Protein AF-A0A399JA41-F1 (afdb_monomer)

Radius of gyration: 14.82 Å; Cα contacts (8 Å, |Δi|>4): 238; chains: 1; bounding box: 40×34×37 Å

Organism: NCBI:txid2676122

Solvent-accessible surface area (backbone atoms only — not comparable to full-atom values): 8555 Å² total; per-residue (Å²): 116,47,65,25,59,24,30,37,24,48,18,59,45,44,65,50,35,99,55,79,46,66,41,28,39,37,45,53,99,80,33,32,39,34,32,36,84,91,38,81,46,82,43,59,34,66,40,46,41,70,52,48,53,51,52,42,42,75,72,70,47,91,70,62,73,81,69,86,72,84,77,78,78,92,67,84,75,44,38,62,58,46,50,26,49,51,32,39,33,59,21,70,39,43,73,59,64,60,71,61,50,95,66,58,32,50,31,37,38,47,83,72,55,34,37,40,39,37,44,34,44,98,91,46,76,50,79,48,78,43,73,40,77,63,65,76,71,87,60,71,80,70,79,72,80,74,78,128

Foldseek 3Di:
DAQLQVLLQVLLQLLQFPDFQFFKWKDDPQWIWTQGPNDTFIDGSNDHNVNVVVRCVVVVRDGDPRDDDDRDDLDLDALSSLVSLLSNLVSVPVVVVVVLDPAWMWMKGHPRFKMWIWIQGPVGIDIDIGGTPSPRPPGDPPDPPPPD

Mean predicted aligned error: 6.85 Å

Nearest PDB structures (foldseek):
  8gl9-assembly1_C  TM=3.130E-01  e=1.028E-01  Homo sapiens
  6z2u-assembly1_A  TM=5.683E-01  e=2.798E+00  Homo sapiens
  6o09-assembly2_K-3  TM=2.814E-01  e=2.855E-01  Arabidopsis thaliana
  3f9d-assembly1_A  TM=5.750E-01  e=6.888E+00  Homo sapiens
  6m36-assembly2_M  TM=4.354E-01  e=4.012E+00  Bacillus subtilis subsp. subtilis str. 168

pLDDT: mean 80.77, std 15.51, range [30.38, 96.0]

Structure (mmCIF, N/CA/C/O backbone):
data_AF-A0A399JA41-F1
#
_entry.id   AF-A0A399JA41-F1
#
loop_
_atom_site.group_PDB
_atom_site.id
_atom_site.type_symbol
_atom_site.label_atom_id
_atom_site.label_alt_id
_atom_site.label_comp_id
_atom_site.label_asym_id
_atom_site.label_entity_id
_atom_site.label_seq_id
_atom_site.pdbx_PDB_ins_code
_atom_site.Cartn_x
_atom_site.Cartn_y
_atom_site.Cartn_z
_atom_site.occupancy
_atom_site.B_iso_or_equiv
_atom_site.auth_seq_id
_atom_site.auth_comp_id
_atom_site.auth_asym_id
_atom_site.auth_atom_id
_atom_site.pdbx_PDB_model_num
ATOM 1 N N . MET A 1 1 ? 8.826 6.312 14.007 1.00 59.66 1 MET A N 1
ATOM 2 C CA . MET A 1 1 ? 8.393 6.046 12.626 1.00 59.66 1 MET A CA 1
ATOM 3 C C . MET A 1 1 ? 6.942 5.650 12.671 1.00 59.66 1 MET A C 1
ATOM 5 O O . MET A 1 1 ? 6.566 4.864 13.537 1.00 59.66 1 MET A O 1
ATOM 9 N N . ASP A 1 2 ? 6.155 6.293 11.826 1.00 78.75 2 ASP A N 1
ATOM 10 C CA . ASP A 1 2 ? 4.709 6.158 11.726 1.00 78.75 2 ASP A CA 1
ATOM 11 C C . ASP A 1 2 ? 4.333 5.401 10.445 1.00 78.75 2 ASP A C 1
ATOM 13 O O . ASP A 1 2 ? 5.171 5.104 9.596 1.00 78.75 2 ASP A O 1
ATOM 17 N N . LEU A 1 3 ? 3.051 5.064 10.324 1.00 81.94 3 LEU A N 1
ATOM 18 C CA . LEU A 1 3 ? 2.496 4.373 9.164 1.00 81.94 3 LEU A CA 1
ATOM 19 C C . LEU A 1 3 ? 2.755 5.116 7.845 1.00 81.94 3 LEU A C 1
ATOM 21 O O . LEU A 1 3 ? 2.985 4.465 6.829 1.00 81.94 3 LEU A O 1
ATOM 25 N N . GLY A 1 4 ? 2.746 6.452 7.867 1.00 83.38 4 GLY A N 1
ATOM 26 C CA . GLY A 1 4 ? 3.017 7.266 6.684 1.00 83.38 4 GLY A CA 1
ATOM 27 C C . GLY A 1 4 ? 4.406 6.986 6.118 1.00 83.38 4 GLY A C 1
ATOM 28 O O . GLY A 1 4 ? 4.549 6.681 4.938 1.00 83.38 4 GLY A O 1
ATOM 29 N N . THR A 1 5 ? 5.416 6.955 6.991 1.00 86.12 5 THR A N 1
ATOM 30 C CA . THR A 1 5 ? 6.794 6.613 6.607 1.00 86.12 5 THR A CA 1
ATOM 31 C C . THR A 1 5 ? 6.868 5.243 5.922 1.00 86.12 5 THR A C 1
ATOM 33 O O . THR A 1 5 ? 7.449 5.127 4.847 1.00 86.12 5 THR A O 1
ATOM 36 N N . LEU A 1 6 ? 6.242 4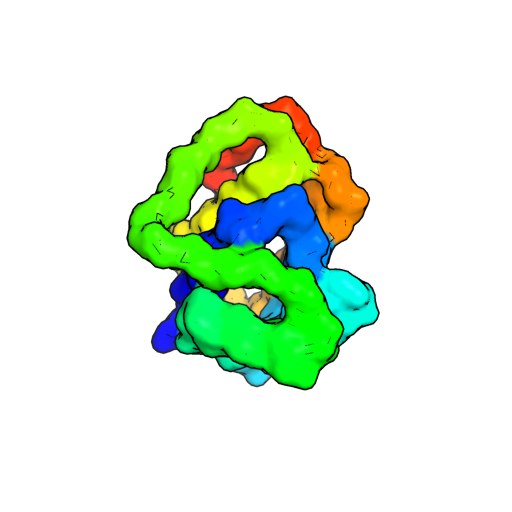.208 6.495 1.00 89.69 6 LEU A N 1
ATOM 37 C CA . LEU A 1 6 ? 6.238 2.871 5.889 1.00 89.69 6 LEU A CA 1
ATOM 38 C C . LEU A 1 6 ? 5.572 2.854 4.510 1.00 89.69 6 LEU A C 1
ATOM 40 O O . LEU A 1 6 ? 6.077 2.206 3.597 1.00 89.69 6 LEU A O 1
ATOM 44 N N . LEU A 1 7 ? 4.419 3.510 4.362 1.00 90.75 7 LEU A N 1
ATOM 45 C CA . LEU A 1 7 ? 3.686 3.522 3.095 1.00 90.75 7 LEU A CA 1
ATOM 46 C C . LEU A 1 7 ? 4.467 4.259 2.003 1.00 90.75 7 LEU A C 1
ATOM 48 O O . LEU A 1 7 ? 4.443 3.829 0.851 1.00 90.75 7 LEU A O 1
ATOM 52 N N . PHE A 1 8 ? 5.226 5.295 2.369 1.00 90.19 8 PHE A N 1
ATOM 53 C CA . PHE A 1 8 ? 6.154 5.956 1.456 1.00 90.19 8 PHE A CA 1
ATOM 54 C C . PHE A 1 8 ? 7.267 5.002 0.999 1.00 90.19 8 PHE A C 1
ATOM 56 O O . PHE A 1 8 ? 7.504 4.847 -0.197 1.00 90.19 8 PHE A O 1
ATOM 63 N N . GLU A 1 9 ? 7.911 4.304 1.936 1.00 92.94 9 GLU A N 1
ATOM 64 C CA . GLU A 1 9 ? 8.964 3.328 1.624 1.00 92.94 9 GLU A CA 1
ATOM 65 C C . GLU A 1 9 ? 8.436 2.153 0.781 1.00 92.94 9 GLU A C 1
ATOM 67 O O . GLU A 1 9 ? 9.129 1.666 -0.115 1.00 92.94 9 GLU A O 1
ATOM 72 N N . LEU A 1 10 ? 7.194 1.718 1.023 1.00 93.75 10 LEU A N 1
ATOM 73 C CA . LEU A 1 10 ? 6.517 0.694 0.229 1.00 93.75 10 LEU A CA 1
ATOM 74 C C . LEU A 1 10 ? 6.202 1.188 -1.188 1.00 93.75 10 LEU A C 1
ATOM 76 O O . LEU A 1 10 ? 6.454 0.456 -2.140 1.00 93.75 10 LEU A O 1
ATOM 80 N N . SER A 1 11 ? 5.710 2.422 -1.334 1.00 92.19 11 SER A N 1
ATOM 81 C CA . SER A 1 11 ? 5.520 3.076 -2.636 1.00 92.19 11 SER A CA 1
ATOM 82 C C . SER A 1 11 ? 6.827 3.093 -3.434 1.00 92.19 11 SER A C 1
ATOM 84 O O . SER A 1 11 ? 6.859 2.723 -4.604 1.00 92.19 11 SER A O 1
ATOM 86 N N . GLU A 1 12 ? 7.932 3.485 -2.801 1.00 91.81 12 GLU A N 1
ATOM 87 C CA . GLU A 1 12 ? 9.238 3.554 -3.459 1.00 91.81 12 GLU A CA 1
ATOM 88 C C . GLU A 1 12 ? 9.824 2.162 -3.764 1.00 91.81 12 GLU A C 1
ATOM 90 O O . GLU A 1 12 ? 10.566 2.016 -4.736 1.00 91.81 12 GLU A O 1
ATOM 95 N N . LEU A 1 13 ? 9.508 1.131 -2.969 1.00 93.25 13 LEU A N 1
ATOM 96 C CA . LEU A 1 13 ? 9.834 -0.256 -3.314 1.00 93.25 13 LEU A CA 1
ATOM 97 C C . LEU A 1 13 ? 9.081 -0.690 -4.570 1.00 93.25 13 LEU A C 1
ATOM 99 O O . LEU A 1 13 ? 9.711 -1.167 -5.512 1.00 93.25 13 LEU A O 1
ATOM 103 N N . GLU A 1 14 ? 7.759 -0.515 -4.559 1.00 92.62 14 GLU A N 1
ATOM 104 C CA . GLU A 1 14 ? 6.830 -0.952 -5.603 1.00 92.62 14 GLU A CA 1
ATOM 105 C C . GLU A 1 14 ? 7.143 -0.261 -6.935 1.00 92.62 14 GLU A C 1
ATOM 107 O O . GLU A 1 14 ? 7.278 -0.915 -7.959 1.00 92.62 14 GLU A O 1
ATOM 112 N N . ARG A 1 15 ? 7.426 1.045 -6.910 1.00 90.25 15 ARG A N 1
ATOM 113 C CA . ARG A 1 15 ? 7.857 1.822 -8.084 1.00 90.25 15 ARG A CA 1
ATOM 114 C C . ARG A 1 15 ? 9.135 1.302 -8.743 1.00 90.25 15 ARG A C 1
ATOM 116 O O . ARG A 1 15 ? 9.334 1.512 -9.934 1.00 90.25 15 ARG A O 1
ATOM 123 N N . GLY A 1 16 ? 10.013 0.661 -7.974 1.00 89.56 16 GLY A N 1
ATOM 124 C CA . GLY A 1 16 ? 11.219 0.021 -8.494 1.00 89.56 16 GLY A CA 1
ATOM 125 C C . GLY A 1 16 ? 10.974 -1.344 -9.144 1.00 89.56 16 GLY A C 1
ATOM 126 O O . GLY A 1 16 ? 11.933 -1.943 -9.618 1.00 89.56 16 GLY A O 1
ATOM 127 N N . GLN A 1 17 ? 9.738 -1.849 -9.126 1.00 89.50 17 GLN A N 1
ATOM 128 C CA . GLN A 1 17 ? 9.359 -3.143 -9.690 1.00 89.50 17 GLN A CA 1
ATOM 129 C C . GLN A 1 17 ? 8.677 -2.959 -11.049 1.00 89.50 17 GLN A C 1
ATOM 131 O O . GLN A 1 17 ? 7.957 -1.988 -11.278 1.00 89.50 17 GLN A O 1
ATOM 136 N N . GLU A 1 18 ? 8.829 -3.929 -11.947 1.00 84.31 18 GLU A N 1
ATOM 137 C CA . GLU A 1 18 ? 8.101 -3.932 -13.230 1.00 84.31 18 GLU A CA 1
ATOM 138 C C . GLU A 1 18 ? 6.653 -4.450 -13.108 1.00 84.31 18 GLU A C 1
ATOM 140 O O . GLU A 1 18 ? 5.896 -4.475 -14.082 1.00 84.31 18 GLU A O 1
ATOM 145 N N . ARG A 1 1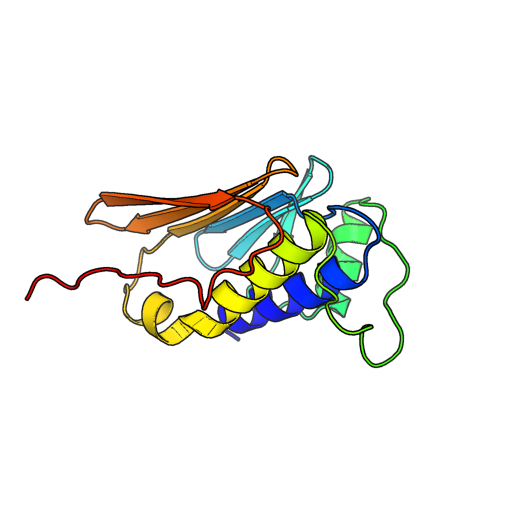9 ? 6.256 -4.911 -11.918 1.00 86.56 19 ARG A N 1
ATOM 146 C CA . ARG A 1 19 ? 4.981 -5.587 -11.656 1.00 86.56 19 ARG A CA 1
ATOM 147 C C . ARG A 1 19 ? 4.496 -5.325 -10.240 1.00 86.56 19 ARG A C 1
ATOM 149 O O . ARG A 1 19 ? 5.309 -5.083 -9.356 1.00 86.56 19 ARG A O 1
ATOM 156 N N . PHE A 1 20 ? 3.207 -5.588 -10.024 1.00 90.19 20 PHE A N 1
ATOM 157 C CA . PHE A 1 20 ? 2.624 -5.643 -8.689 1.00 90.19 20 PHE A CA 1
ATOM 158 C C . PHE A 1 20 ? 3.332 -6.687 -7.821 1.00 90.19 20 PHE A C 1
ATOM 160 O O . PHE A 1 20 ? 3.138 -7.896 -7.999 1.00 90.19 20 PHE A O 1
ATOM 167 N N . VAL A 1 21 ? 4.149 -6.229 -6.882 1.00 93.38 21 VAL A N 1
ATOM 168 C CA . VAL A 1 21 ? 4.735 -7.081 -5.852 1.00 93.38 21 VAL A CA 1
ATOM 169 C C . VAL A 1 21 ? 3.772 -7.137 -4.689 1.00 93.38 21 VAL A C 1
ATOM 171 O O . VAL A 1 21 ? 3.332 -8.229 -4.326 1.00 93.38 21 VAL A O 1
ATOM 174 N N . CYS A 1 22 ? 3.419 -5.978 -4.136 1.00 94.38 22 CYS A N 1
ATOM 175 C CA . CYS A 1 22 ? 2.456 -5.855 -3.059 1.00 94.38 22 CYS A CA 1
ATOM 176 C C . CYS A 1 22 ? 1.065 -5.582 -3.633 1.00 94.38 22 CYS A C 1
ATOM 178 O O . CYS A 1 22 ? 0.837 -4.584 -4.302 1.00 94.38 22 CYS A O 1
ATOM 180 N N . THR A 1 23 ? 0.112 -6.459 -3.335 1.00 94.69 23 THR A N 1
ATOM 181 C CA . THR A 1 23 ? -1.281 -6.337 -3.800 1.00 94.69 23 THR A CA 1
ATOM 182 C C . THR A 1 23 ? -2.239 -5.949 -2.686 1.00 94.69 23 THR A C 1
ATOM 184 O O . THR A 1 23 ? -3.378 -5.589 -2.962 1.00 94.69 23 THR A O 1
ATOM 187 N N . ALA A 1 24 ? -1.810 -6.010 -1.425 1.00 95.31 24 ALA A N 1
ATOM 188 C CA . ALA A 1 24 ? -2.593 -5.503 -0.312 1.00 95.31 24 ALA A CA 1
ATOM 189 C C . ALA A 1 24 ? -1.722 -5.199 0.904 1.00 95.31 24 ALA A C 1
ATOM 191 O O . ALA A 1 24 ? -0.657 -5.784 1.080 1.00 95.31 24 ALA A O 1
ATOM 192 N N . PHE A 1 25 ? -2.225 -4.363 1.805 1.00 93.69 25 PHE A N 1
ATOM 193 C CA . PHE A 1 25 ? -1.701 -4.262 3.159 1.00 93.69 25 PHE A CA 1
ATOM 194 C C . PHE A 1 25 ? -2.832 -4.130 4.178 1.00 93.69 25 PHE A C 1
ATOM 196 O O . PHE A 1 25 ? -3.926 -3.657 3.864 1.00 93.69 25 PHE A O 1
ATOM 203 N N . SER A 1 26 ? -2.568 -4.519 5.424 1.00 90.81 26 SER A N 1
ATOM 204 C CA . SER A 1 26 ? -3.432 -4.196 6.559 1.00 90.81 26 SER A CA 1
ATOM 205 C C . SER A 1 26 ? -2.615 -3.853 7.795 1.00 90.81 26 SER A C 1
ATOM 207 O O . SER A 1 26 ? -1.621 -4.513 8.092 1.00 90.81 26 SER A O 1
ATOM 209 N N . VAL A 1 27 ? -3.046 -2.831 8.525 1.00 85.88 27 VAL A N 1
ATOM 210 C CA . VAL A 1 27 ? -2.416 -2.398 9.774 1.00 85.88 27 VAL A CA 1
ATOM 211 C C . VAL A 1 27 ? -3.146 -3.051 10.943 1.00 85.88 27 VAL A C 1
ATOM 213 O O . VAL A 1 27 ? -4.342 -2.830 11.125 1.00 85.88 27 VAL A O 1
ATOM 216 N N . ARG A 1 28 ? -2.454 -3.874 11.734 1.00 74.94 28 ARG A N 1
ATOM 217 C CA . ARG A 1 28 ? -3.024 -4.586 12.890 1.00 74.94 28 ARG A CA 1
ATOM 218 C C . ARG A 1 28 ? -2.055 -4.516 14.064 1.00 74.94 28 ARG A C 1
ATOM 220 O O . ARG A 1 28 ? -0.898 -4.883 13.915 1.00 74.94 28 ARG A O 1
ATOM 227 N N . GLU A 1 29 ? -2.528 -4.058 15.222 1.00 68.50 29 GLU A N 1
ATOM 228 C CA . GLU A 1 29 ? -1.800 -4.146 16.504 1.00 68.50 29 GLU A CA 1
ATOM 229 C C . GLU A 1 29 ? -0.336 -3.641 16.458 1.00 68.50 29 GLU A C 1
ATOM 231 O O . GLU A 1 29 ? 0.557 -4.215 17.071 1.00 68.50 29 GLU A O 1
ATOM 236 N N . GLY A 1 30 ? -0.073 -2.553 15.723 1.00 70.00 30 GLY A N 1
ATOM 237 C CA . GLY A 1 30 ? 1.268 -1.954 15.617 1.00 70.00 30 GLY A CA 1
ATOM 238 C C . GLY A 1 30 ? 2.198 -2.609 14.588 1.00 70.00 30 GLY A C 1
ATOM 239 O O . GLY A 1 30 ? 3.355 -2.207 14.474 1.00 70.00 30 GLY A O 1
ATOM 240 N N . ALA A 1 31 ? 1.698 -3.572 13.816 1.00 77.56 31 ALA A N 1
ATOM 241 C CA . ALA A 1 31 ? 2.385 -4.166 12.679 1.00 77.56 31 ALA A CA 1
ATOM 242 C C . ALA A 1 31 ? 1.602 -3.937 11.381 1.00 77.56 31 ALA A C 1
ATOM 244 O O . ALA A 1 31 ? 0.393 -3.682 11.391 1.00 77.56 31 ALA A O 1
ATOM 245 N N . VAL A 1 32 ? 2.297 -4.057 10.253 1.00 88.94 32 VAL A N 1
ATOM 246 C CA . VAL A 1 32 ? 1.672 -4.051 8.931 1.00 88.94 32 VAL A CA 1
ATOM 247 C C . VAL A 1 32 ? 1.882 -5.407 8.292 1.00 88.94 32 VAL A C 1
ATOM 249 O O . VAL A 1 32 ? 2.994 -5.921 8.253 1.00 88.94 32 VAL A O 1
ATOM 252 N N . VAL A 1 33 ? 0.799 -6.006 7.818 1.00 92.94 33 VAL A N 1
ATOM 253 C CA . VAL A 1 33 ? 0.834 -7.253 7.058 1.00 92.94 33 VAL A CA 1
ATOM 254 C C . VAL A 1 33 ? 0.668 -6.894 5.595 1.00 92.94 33 VAL A C 1
ATOM 256 O O . VAL A 1 33 ? -0.375 -6.363 5.217 1.00 92.94 33 VAL A O 1
ATOM 259 N N . LEU A 1 34 ? 1.692 -7.167 4.794 1.00 95.31 34 LEU A N 1
ATOM 260 C CA . LEU A 1 34 ? 1.674 -7.027 3.343 1.00 95.31 34 LEU A CA 1
ATOM 261 C C . LEU A 1 34 ? 1.208 -8.341 2.719 1.00 95.31 34 LEU A C 1
ATOM 263 O O . LEU A 1 34 ? 1.644 -9.405 3.148 1.00 95.31 34 LEU A O 1
ATOM 267 N N . SER A 1 35 ? 0.368 -8.277 1.691 1.00 95.94 35 SER A N 1
ATOM 268 C CA . SER A 1 35 ? 0.107 -9.394 0.789 1.00 95.94 35 SER A CA 1
ATOM 269 C C . SER A 1 35 ? 0.912 -9.181 -0.480 1.00 95.94 35 SER A C 1
ATOM 271 O O . SER A 1 35 ? 0.602 -8.294 -1.278 1.00 95.94 35 SER A O 1
ATOM 273 N N . ALA A 1 36 ? 1.956 -9.978 -0.664 1.00 93.38 36 ALA A N 1
ATOM 274 C CA . ALA A 1 36 ? 2.874 -9.845 -1.779 1.00 93.38 36 ALA A CA 1
ATOM 275 C C . ALA A 1 36 ? 3.082 -11.184 -2.487 1.00 93.38 36 ALA A C 1
ATOM 277 O O . ALA A 1 36 ? 3.391 -12.194 -1.853 1.00 93.38 36 ALA A O 1
ATOM 278 N N . ALA A 1 37 ? 2.855 -11.204 -3.803 1.00 87.50 37 ALA A N 1
ATOM 279 C CA . ALA A 1 37 ? 2.888 -12.416 -4.630 1.00 87.50 37 ALA A CA 1
ATOM 280 C C . ALA A 1 37 ? 2.129 -13.622 -4.013 1.00 87.50 37 ALA A C 1
ATOM 282 O O . ALA A 1 37 ? 2.594 -14.763 -4.059 1.00 87.50 37 ALA A O 1
ATOM 283 N N . GLY A 1 38 ? 0.969 -13.367 -3.393 1.00 85.12 38 GLY A N 1
ATOM 284 C CA . GLY A 1 38 ? 0.140 -14.392 -2.744 1.00 85.12 38 GLY A CA 1
ATOM 285 C C . GLY A 1 38 ? 0.639 -14.878 -1.376 1.00 85.12 38 GLY A C 1
ATOM 286 O O . GLY A 1 38 ? 0.127 -15.874 -0.867 1.00 85.12 38 GLY A O 1
ATOM 287 N N . ARG A 1 39 ? 1.626 -14.206 -0.770 1.00 92.56 39 ARG A N 1
ATOM 288 C CA . ARG A 1 39 ? 2.132 -14.486 0.583 1.00 92.56 39 ARG A CA 1
ATOM 289 C C . ARG A 1 39 ? 1.865 -13.317 1.515 1.00 92.56 39 ARG A C 1
ATOM 291 O O . ARG A 1 39 ? 1.943 -12.168 1.099 1.00 92.56 39 ARG A O 1
ATOM 298 N N . GLU A 1 40 ? 1.599 -13.614 2.782 1.00 94.94 40 GLU A N 1
ATOM 299 C CA . GLU A 1 40 ? 1.539 -12.593 3.827 1.00 94.94 40 GLU A CA 1
ATOM 300 C C . GLU A 1 40 ? 2.917 -12.403 4.468 1.00 94.94 40 GLU A C 1
ATOM 302 O O . GLU A 1 40 ? 3.565 -13.375 4.862 1.00 94.94 40 GLU A O 1
ATOM 307 N N . VAL A 1 41 ? 3.363 -11.151 4.577 1.00 95.56 41 VAL A N 1
ATOM 308 C CA . VAL A 1 41 ? 4.637 -10.773 5.197 1.00 95.56 41 VAL A CA 1
ATOM 309 C C . VAL A 1 41 ? 4.387 -9.665 6.208 1.00 95.56 41 VAL A C 1
ATOM 311 O O . VAL A 1 41 ? 3.926 -8.579 5.860 1.00 95.56 41 VAL A O 1
ATOM 314 N N . THR A 1 42 ? 4.696 -9.935 7.474 1.00 94.31 42 THR A N 1
ATOM 315 C CA . THR A 1 42 ? 4.608 -8.935 8.541 1.00 94.31 42 THR A CA 1
ATOM 316 C C . THR A 1 42 ? 5.855 -8.062 8.537 1.00 94.31 42 THR A C 1
ATOM 318 O O . THR A 1 42 ? 6.972 -8.568 8.642 1.00 94.31 42 THR A O 1
ATOM 321 N N . VAL A 1 43 ? 5.660 -6.749 8.466 1.00 92.56 43 VAL A N 1
ATOM 322 C CA . VAL A 1 43 ? 6.724 -5.745 8.464 1.00 92.56 43 VAL A CA 1
ATOM 323 C C . VAL A 1 43 ? 6.511 -4.736 9.600 1.00 92.56 43 VAL A C 1
ATOM 325 O O . VAL A 1 43 ? 5.366 -4.430 9.962 1.00 92.56 43 VAL A O 1
ATOM 328 N N . PRO A 1 44 ? 7.592 -4.223 10.213 1.00 89.00 44 PRO A N 1
ATOM 329 C CA . PRO A 1 44 ? 7.480 -3.183 11.226 1.00 89.00 44 PRO A CA 1
ATOM 330 C C . PRO A 1 44 ? 7.082 -1.842 10.590 1.00 89.00 44 PRO A C 1
ATOM 332 O O . PRO A 1 44 ? 7.486 -1.540 9.472 1.00 89.00 44 PRO A O 1
ATOM 335 N N . LEU A 1 45 ? 6.368 -0.991 11.338 1.00 82.94 45 LEU A N 1
ATOM 336 C CA . LEU A 1 45 ? 5.959 0.361 10.905 1.00 82.94 45 LEU A CA 1
ATOM 337 C C . LEU A 1 45 ? 7.117 1.295 10.512 1.00 82.94 45 LEU A C 1
ATOM 339 O O . LEU A 1 45 ? 6.882 2.353 9.950 1.00 82.94 45 LEU A O 1
ATOM 343 N N . GLY A 1 46 ? 8.356 0.946 10.852 1.00 82.88 46 GL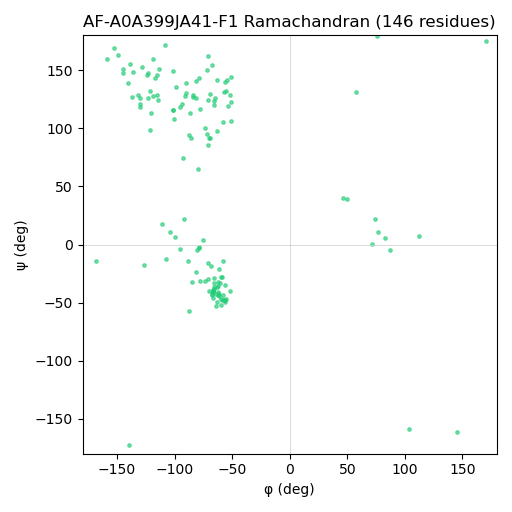Y A N 1
ATOM 344 C CA . GLY A 1 46 ? 9.544 1.720 10.498 1.00 82.88 46 GLY A CA 1
ATOM 345 C C . GLY A 1 46 ? 10.452 1.044 9.482 1.00 82.88 46 GLY A C 1
ATOM 346 O O . GLY A 1 46 ? 11.625 1.392 9.438 1.00 82.88 46 GLY A O 1
ATOM 347 N N . ALA A 1 47 ? 9.964 0.045 8.741 1.00 90.19 47 ALA A N 1
ATOM 348 C CA . ALA A 1 47 ? 10.780 -0.601 7.724 1.00 90.19 47 ALA A CA 1
ATOM 349 C C . ALA A 1 47 ? 11.117 0.386 6.598 1.00 90.19 47 ALA A C 1
ATOM 351 O O . ALA A 1 47 ? 10.229 0.940 5.954 1.00 90.19 47 ALA A O 1
ATOM 352 N N . THR A 1 48 ? 12.409 0.555 6.346 1.00 92.44 48 THR A N 1
ATOM 353 C CA . THR A 1 48 ? 12.943 1.235 5.161 1.00 92.44 48 THR A CA 1
ATOM 354 C C . THR A 1 48 ? 12.740 0.384 3.906 1.00 92.44 48 THR A C 1
ATOM 356 O O . THR A 1 48 ? 12.601 -0.838 3.992 1.00 92.44 48 THR A O 1
ATOM 359 N N . ARG A 1 49 ? 12.828 0.978 2.711 1.00 91.56 49 ARG A N 1
ATOM 360 C CA . ARG A 1 49 ? 12.781 0.260 1.426 1.00 91.56 49 ARG A CA 1
ATOM 361 C C . ARG A 1 49 ? 13.775 -0.900 1.361 1.00 91.56 49 ARG A C 1
ATOM 363 O O . ARG A 1 49 ? 13.442 -1.971 0.861 1.00 91.56 49 ARG A O 1
ATOM 370 N N . GLY A 1 50 ? 14.985 -0.714 1.895 1.00 91.62 50 GLY A N 1
ATOM 371 C CA . GLY A 1 50 ? 16.002 -1.769 1.956 1.00 91.62 50 GLY A CA 1
ATOM 372 C C . GLY A 1 50 ? 15.608 -2.922 2.883 1.00 91.62 50 GLY A C 1
ATOM 373 O O . GLY A 1 50 ? 15.811 -4.090 2.551 1.00 91.62 50 GLY A O 1
ATOM 374 N N . GLU A 1 51 ? 14.996 -2.617 4.028 1.00 93.88 51 GLU A N 1
ATOM 375 C CA . GLU A 1 51 ? 14.484 -3.640 4.944 1.00 93.88 51 GLU A CA 1
ATOM 376 C C . GLU A 1 51 ? 13.270 -4.367 4.373 1.00 93.88 51 GLU A C 1
ATOM 378 O O . GLU A 1 51 ? 13.197 -5.586 4.507 1.00 93.88 51 GLU A O 1
ATOM 383 N N . LEU A 1 52 ? 12.356 -3.660 3.704 1.00 94.69 52 LEU A N 1
ATOM 384 C CA . LEU A 1 52 ? 11.237 -4.268 2.987 1.00 94.69 52 LEU A CA 1
ATOM 385 C C . LEU A 1 52 ? 11.741 -5.229 1.908 1.00 94.69 52 LEU A C 1
ATOM 387 O O . LEU A 1 52 ? 11.308 -6.379 1.871 1.00 94.69 52 LEU A O 1
ATOM 391 N N . HIS A 1 53 ? 12.707 -4.799 1.090 1.00 95.00 53 HIS A N 1
ATOM 392 C CA . HIS A 1 53 ? 13.319 -5.643 0.060 1.00 95.00 53 HIS A CA 1
ATOM 393 C C . HIS A 1 53 ? 13.921 -6.918 0.664 1.00 95.00 53 HIS A C 1
ATOM 395 O O . HIS A 1 53 ? 13.613 -8.026 0.217 1.00 95.00 53 HIS A O 1
ATOM 401 N N . ARG A 1 54 ? 14.689 -6.779 1.755 1.00 95.44 54 ARG A N 1
ATOM 402 C CA . ARG A 1 54 ? 15.256 -7.913 2.498 1.00 95.44 54 ARG A CA 1
ATOM 403 C C . ARG A 1 54 ? 14.170 -8.850 3.036 1.00 95.44 54 ARG A C 1
ATOM 405 O O . ARG A 1 54 ? 14.248 -10.050 2.796 1.00 95.44 54 ARG A O 1
ATOM 412 N N . LEU A 1 55 ? 13.168 -8.326 3.745 1.00 96.00 55 LEU A N 1
ATOM 413 C CA . LEU A 1 55 ? 12.104 -9.119 4.377 1.00 96.00 55 LEU A CA 1
ATOM 414 C C . LEU A 1 55 ? 11.263 -9.884 3.347 1.00 96.00 55 LEU A C 1
ATOM 416 O O . LEU A 1 55 ? 10.975 -11.065 3.534 1.00 96.00 55 LEU A O 1
ATOM 420 N N . LEU A 1 56 ? 10.896 -9.235 2.242 1.00 95.88 56 LEU A N 1
ATOM 421 C CA . LEU A 1 56 ? 10.149 -9.866 1.154 1.00 95.88 56 LEU A CA 1
ATOM 422 C C . LEU A 1 56 ? 10.996 -10.944 0.452 1.00 95.88 56 LEU A C 1
ATOM 424 O O . LEU A 1 56 ? 10.500 -12.038 0.175 1.00 95.88 56 LEU A O 1
ATOM 428 N N . THR A 1 57 ? 12.289 -10.684 0.237 1.00 95.50 57 THR A N 1
ATOM 429 C CA . THR A 1 57 ? 13.225 -11.669 -0.331 1.00 95.50 57 THR A CA 1
ATOM 430 C C . THR A 1 57 ? 13.407 -12.880 0.590 1.00 95.50 57 THR A C 1
ATOM 432 O O . THR A 1 57 ? 13.372 -14.017 0.124 1.00 95.50 57 THR A O 1
ATOM 435 N N . GLU A 1 58 ? 13.540 -12.671 1.904 1.00 95.75 58 GLU A N 1
ATOM 436 C CA . GLU A 1 58 ? 13.600 -13.745 2.911 1.00 95.75 58 GLU A CA 1
ATOM 437 C C . GLU A 1 58 ? 12.307 -14.572 2.948 1.00 95.75 58 GLU A C 1
ATOM 439 O O . GLU A 1 58 ? 12.350 -15.788 3.138 1.00 95.75 58 GLU A O 1
ATOM 444 N N . ALA A 1 59 ? 11.162 -13.941 2.673 1.00 95.56 59 ALA A N 1
ATOM 445 C CA . ALA A 1 59 ? 9.882 -14.615 2.462 1.00 95.56 59 ALA A CA 1
ATOM 446 C C . ALA A 1 59 ? 9.773 -15.312 1.087 1.00 95.56 59 ALA A C 1
ATOM 448 O O . ALA A 1 59 ? 8.718 -15.857 0.745 1.00 95.56 59 ALA A O 1
ATOM 449 N N . GLY A 1 60 ? 10.845 -15.312 0.286 1.00 95.25 60 GLY A N 1
ATOM 450 C CA . GLY A 1 60 ? 10.962 -15.974 -1.012 1.00 95.25 60 GLY A CA 1
ATOM 451 C C . GLY A 1 60 ? 10.202 -15.282 -2.144 1.00 95.25 60 GLY A C 1
ATOM 452 O O . GLY A 1 60 ? 9.809 -15.958 -3.099 1.00 95.25 60 GLY A O 1
ATOM 453 N N . ILE A 1 61 ? 9.908 -13.990 -2.005 1.00 95.19 61 ILE A N 1
ATOM 454 C CA . ILE A 1 61 ? 9.252 -13.183 -3.036 1.00 95.19 61 ILE A CA 1
ATOM 455 C C . ILE A 1 61 ? 10.328 -12.692 -4.001 1.00 95.19 61 ILE A C 1
ATOM 457 O O . ILE A 1 61 ? 11.352 -12.155 -3.586 1.00 95.19 61 ILE A O 1
ATOM 461 N N . ALA A 1 62 ? 10.108 -12.906 -5.296 1.00 93.44 62 ALA A N 1
ATOM 462 C CA . ALA A 1 62 ? 11.031 -12.450 -6.325 1.00 93.44 62 ALA A CA 1
ATOM 463 C C . ALA A 1 62 ? 10.839 -10.948 -6.566 1.00 93.44 62 ALA A C 1
ATOM 465 O O . ALA A 1 62 ? 9.774 -10.532 -7.031 1.00 93.44 62 ALA A O 1
ATOM 466 N N . LEU A 1 63 ? 11.879 -10.174 -6.272 1.00 93.12 63 LEU A N 1
ATOM 467 C CA . LEU A 1 63 ? 11.940 -8.733 -6.477 1.00 93.12 63 LEU A CA 1
ATOM 468 C C . LEU A 1 63 ? 12.970 -8.394 -7.543 1.00 93.12 63 LEU A C 1
ATOM 470 O O . LEU A 1 63 ? 13.987 -9.084 -7.672 1.00 93.12 63 LEU A O 1
ATOM 474 N N . ASP A 1 64 ? 12.729 -7.294 -8.237 1.00 90.69 64 ASP A N 1
ATOM 475 C CA . ASP A 1 64 ? 13.751 -6.670 -9.055 1.00 90.69 64 ASP A CA 1
ATOM 476 C C . ASP A 1 64 ? 14.862 -6.102 -8.150 1.00 90.69 64 ASP A C 1
ATOM 478 O O . ASP A 1 64 ? 14.639 -5.829 -6.954 1.00 90.69 64 ASP A O 1
ATOM 482 N N . PRO A 1 65 ? 16.096 -5.961 -8.666 1.00 85.25 65 PRO A N 1
ATOM 483 C CA . PRO A 1 65 ? 17.169 -5.320 -7.923 1.00 85.25 65 PRO A CA 1
ATOM 484 C C . PRO A 1 65 ? 16.742 -3.924 -7.447 1.00 85.25 65 PRO A C 1
ATOM 486 O O . PRO A 1 65 ? 16.081 -3.204 -8.198 1.00 85.25 65 PRO A O 1
ATOM 489 N N . PRO A 1 66 ? 17.123 -3.508 -6.226 1.00 80.94 66 PRO A N 1
ATOM 490 C CA . PRO A 1 66 ? 16.842 -2.158 -5.762 1.00 80.94 66 PRO A CA 1
ATOM 491 C C . PRO A 1 66 ? 17.394 -1.138 -6.755 1.00 80.94 66 PRO A C 1
ATOM 493 O O . PRO A 1 66 ? 18.552 -1.234 -7.164 1.00 80.94 66 PRO A O 1
ATOM 496 N N . HIS A 1 67 ? 16.584 -0.149 -7.123 1.00 76.31 67 HIS A N 1
ATOM 497 C CA . HIS A 1 67 ? 17.063 0.929 -7.974 1.00 76.31 67 HIS A CA 1
ATOM 498 C C . HIS A 1 67 ? 18.143 1.737 -7.241 1.00 76.31 67 HIS A C 1
ATOM 500 O O . HIS A 1 67 ? 17.926 2.216 -6.121 1.00 76.31 67 HIS A O 1
ATOM 506 N N . GLU A 1 68 ? 19.306 1.890 -7.872 1.00 71.94 68 GLU A N 1
ATOM 507 C CA . GLU A 1 68 ? 20.395 2.721 -7.363 1.00 71.94 68 GLU A CA 1
ATOM 508 C C . GLU A 1 68 ? 20.188 4.172 -7.821 1.00 71.94 68 GLU A C 1
ATOM 510 O O . GLU A 1 68 ? 20.285 4.474 -9.007 1.00 71.94 68 GLU A O 1
ATOM 515 N N . GLY A 1 69 ? 19.914 5.081 -6.879 1.00 71.50 69 GLY A N 1
ATOM 516 C CA . GLY A 1 69 ? 19.698 6.506 -7.162 1.00 71.50 69 GLY A CA 1
ATOM 517 C C . GLY A 1 69 ? 18.229 6.937 -7.116 1.00 71.50 69 GLY A C 1
ATOM 518 O O . GLY A 1 69 ? 17.405 6.305 -6.450 1.00 71.50 69 GLY A O 1
ATOM 519 N N . GLU A 1 70 ? 17.919 8.060 -7.769 1.00 73.50 70 GLU A N 1
ATOM 520 C CA . GLU A 1 70 ? 16.549 8.576 -7.870 1.00 73.50 70 GLU A CA 1
ATOM 521 C C . GLU A 1 70 ? 15.703 7.666 -8.762 1.00 73.50 70 GLU A C 1
ATOM 523 O O . GLU A 1 70 ? 16.094 7.357 -9.884 1.00 73.50 70 GLU A O 1
ATOM 528 N N . LEU A 1 71 ? 14.530 7.253 -8.273 1.00 75.31 71 LEU A N 1
ATOM 529 C CA . LEU A 1 71 ? 13.595 6.476 -9.083 1.00 75.31 71 LEU A CA 1
ATOM 530 C C . LEU A 1 71 ? 13.113 7.299 -10.289 1.00 75.31 71 LEU A C 1
ATOM 532 O O . LEU A 1 71 ? 12.828 8.493 -10.132 1.00 75.31 71 LEU A O 1
ATOM 536 N N . PRO A 1 72 ? 12.950 6.670 -11.469 1.00 68.06 72 PRO A N 1
ATOM 537 C CA . PRO A 1 72 ? 12.463 7.347 -12.668 1.00 68.06 72 PRO A CA 1
ATOM 538 C C . PRO A 1 72 ? 11.110 8.006 -12.389 1.00 68.06 72 PRO A C 1
ATOM 540 O O . PRO A 1 72 ? 10.308 7.402 -11.668 1.00 68.06 72 PRO A O 1
ATOM 543 N N . PRO A 1 73 ? 10.845 9.227 -12.897 1.00 67.81 73 PRO A N 1
ATOM 544 C CA . PRO A 1 73 ? 9.615 9.969 -12.613 1.00 67.81 73 PRO A CA 1
ATOM 545 C C . PRO A 1 73 ? 8.379 9.104 -12.872 1.00 67.81 73 PRO A C 1
ATOM 547 O O . PRO A 1 73 ? 8.377 8.277 -13.781 1.00 67.81 73 PRO A O 1
ATOM 550 N N . ILE A 1 74 ? 7.341 9.272 -12.050 1.00 66.94 74 ILE A N 1
ATOM 551 C CA . ILE A 1 74 ? 6.075 8.566 -12.253 1.00 66.94 74 ILE A CA 1
ATOM 552 C C . ILE A 1 74 ? 5.401 9.207 -13.472 1.00 66.94 74 ILE A C 1
ATOM 554 O O . ILE A 1 74 ? 4.776 10.263 -13.388 1.00 66.94 74 ILE A O 1
ATOM 558 N N . GLU A 1 75 ? 5.606 8.609 -14.640 1.00 66.06 75 GLU A N 1
ATOM 559 C CA . GLU A 1 75 ? 4.910 8.989 -15.865 1.00 66.06 75 GLU A CA 1
ATOM 560 C C . GLU A 1 75 ? 3.554 8.278 -15.895 1.00 66.06 75 GLU A C 1
ATOM 562 O O . GLU A 1 75 ? 3.491 7.061 -15.741 1.00 66.06 75 GLU A O 1
ATOM 567 N N . ALA A 1 76 ? 2.462 9.027 -16.083 1.00 61.28 76 ALA A N 1
ATOM 568 C CA . ALA A 1 76 ? 1.123 8.443 -16.212 1.00 61.28 76 ALA A CA 1
ATOM 569 C C . ALA A 1 76 ? 1.130 7.378 -17.305 1.00 61.28 76 ALA A C 1
ATOM 571 O O . ALA A 1 76 ? 1.453 7.676 -18.456 1.00 61.28 76 ALA A O 1
ATOM 572 N N . GLY A 1 77 ? 0.815 6.132 -16.953 1.00 63.03 77 GLY A N 1
ATOM 573 C CA . GLY A 1 77 ? 1.060 5.055 -17.908 1.00 63.03 77 GLY A CA 1
ATOM 574 C C . GLY A 1 77 ? 0.457 3.696 -17.607 1.00 63.03 77 GLY A C 1
ATOM 575 O O . GLY A 1 77 ? 0.387 2.880 -18.526 1.00 63.03 77 GLY A O 1
ATOM 576 N N . GLY A 1 78 ? -0.022 3.425 -16.389 1.00 80.56 78 GLY A N 1
ATOM 577 C CA . GLY A 1 78 ? -0.754 2.186 -16.162 1.00 80.56 78 GLY A CA 1
ATOM 578 C C . GLY A 1 78 ? -1.064 1.836 -14.710 1.00 80.56 78 GLY A C 1
ATOM 579 O O . GLY A 1 78 ? -0.576 2.489 -13.788 1.00 80.56 78 GLY A O 1
ATOM 580 N N . PRO A 1 79 ? -1.819 0.741 -14.512 1.00 88.44 79 PRO A N 1
ATOM 581 C CA . PRO A 1 79 ? -2.428 0.418 -13.225 1.00 88.44 79 PRO A CA 1
ATOM 582 C C . PRO A 1 79 ? -1.449 0.222 -12.064 1.00 88.44 79 PRO A C 1
ATOM 584 O O . PRO A 1 79 ? -1.783 0.455 -10.907 1.00 88.44 79 PRO A O 1
ATOM 587 N N . HIS A 1 80 ? -0.224 -0.208 -12.366 1.00 89.25 80 HIS A N 1
ATOM 588 C CA . HIS A 1 80 ? 0.829 -0.364 -11.367 1.00 89.25 80 HIS A CA 1
ATOM 589 C C . HIS A 1 80 ? 1.281 0.981 -10.784 1.00 89.25 80 HIS A C 1
ATOM 591 O O . HIS A 1 80 ? 1.473 1.098 -9.578 1.00 89.25 80 HIS A O 1
ATOM 597 N N . LEU A 1 81 ? 1.406 2.013 -11.621 1.00 87.56 81 LEU A N 1
ATOM 598 C CA . LEU A 1 81 ? 1.803 3.343 -11.162 1.00 87.56 81 LEU A CA 1
ATOM 599 C C . LEU A 1 81 ? 0.670 4.038 -10.402 1.00 87.56 81 LEU A C 1
ATOM 601 O O . LEU A 1 81 ? 0.943 4.737 -9.432 1.00 87.56 81 LEU A O 1
ATOM 605 N N . ASP A 1 82 ? -0.587 3.766 -10.758 1.00 88.38 82 ASP A N 1
ATOM 606 C CA . ASP A 1 82 ? -1.742 4.240 -9.985 1.00 88.38 82 ASP A CA 1
ATOM 607 C C . ASP A 1 82 ? -1.747 3.646 -8.563 1.00 88.38 82 ASP A C 1
ATOM 609 O O . ASP A 1 82 ? -2.077 4.328 -7.593 1.00 88.38 82 ASP A O 1
ATOM 613 N N . TRP A 1 83 ? -1.321 2.388 -8.408 1.00 90.31 83 TRP A N 1
ATOM 614 C CA . TRP A 1 83 ? -1.136 1.771 -7.093 1.00 90.31 83 TRP A CA 1
ATOM 615 C C . TRP A 1 83 ? 0.018 2.389 -6.296 1.00 90.31 83 TRP A C 1
ATOM 617 O O . TRP A 1 83 ? -0.141 2.659 -5.105 1.00 90.31 83 TRP A O 1
ATOM 627 N N . VAL A 1 84 ? 1.155 2.654 -6.945 1.00 90.75 84 VAL A N 1
ATOM 628 C CA . VAL A 1 84 ? 2.294 3.363 -6.336 1.00 90.75 84 VAL A CA 1
ATOM 629 C C . VAL A 1 84 ? 1.857 4.729 -5.804 1.00 90.75 84 VAL A C 1
ATOM 631 O O . VAL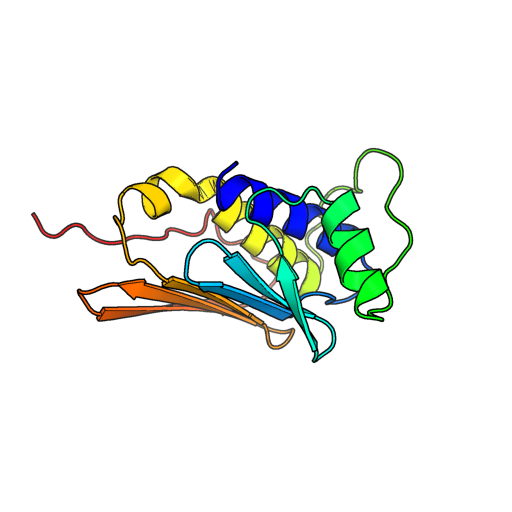 A 1 84 ? 2.114 5.048 -4.643 1.00 90.75 84 VAL A O 1
ATOM 634 N N . GLU A 1 85 ? 1.158 5.518 -6.620 1.00 87.94 85 GLU A N 1
ATOM 635 C CA . GLU A 1 85 ? 0.677 6.840 -6.211 1.00 87.94 85 GLU A CA 1
ATOM 636 C C . GLU A 1 85 ? -0.368 6.748 -5.100 1.00 87.94 85 GLU A C 1
ATOM 638 O O . GLU A 1 85 ? -0.305 7.510 -4.139 1.00 87.94 85 GLU A O 1
ATOM 643 N N . LEU A 1 86 ? -1.264 5.755 -5.136 1.00 88.25 86 LEU A N 1
ATOM 644 C CA . LEU A 1 86 ? -2.203 5.530 -4.038 1.00 88.25 86 LEU A CA 1
ATOM 645 C C . LEU A 1 86 ? -1.477 5.281 -2.706 1.00 88.25 86 LEU A C 1
ATOM 647 O O . LEU A 1 86 ? -1.861 5.836 -1.676 1.00 88.25 86 LEU A O 1
ATOM 651 N N . LEU A 1 87 ? -0.419 4.464 -2.701 1.00 90.31 87 LEU A N 1
ATOM 652 C CA . LEU A 1 87 ? 0.396 4.232 -1.505 1.00 90.31 87 LEU A CA 1
ATOM 653 C C . LEU A 1 87 ? 1.077 5.521 -1.023 1.00 90.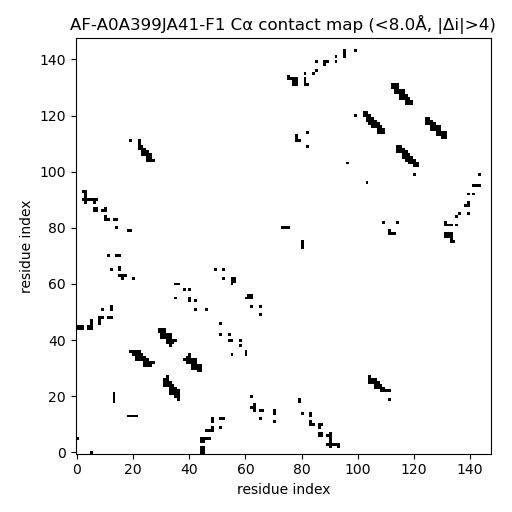31 87 LEU A C 1
ATOM 655 O O . LEU A 1 87 ? 1.107 5.783 0.182 1.00 90.31 87 LEU A O 1
ATOM 659 N N . ARG A 1 88 ? 1.581 6.339 -1.952 1.00 88.31 88 ARG A N 1
ATOM 660 C CA . ARG A 1 88 ? 2.220 7.633 -1.673 1.00 88.31 88 ARG A CA 1
ATOM 661 C C . ARG A 1 88 ? 1.246 8.671 -1.108 1.00 88.31 88 ARG A C 1
ATOM 663 O O . ARG A 1 88 ? 1.593 9.407 -0.180 1.00 88.31 88 ARG A O 1
ATOM 670 N N . ASP A 1 89 ? 0.023 8.705 -1.614 1.00 84.81 89 ASP A N 1
ATOM 671 C CA . ASP A 1 89 ? -1.036 9.571 -1.104 1.00 84.81 89 ASP A CA 1
ATOM 672 C C . ASP A 1 89 ? -1.443 9.159 0.311 1.00 84.81 89 ASP A C 1
ATOM 674 O O . ASP A 1 89 ? -1.501 9.994 1.216 1.00 84.81 89 ASP A O 1
ATOM 678 N N . LEU A 1 90 ? -1.643 7.857 0.543 1.00 84.38 90 LEU A N 1
ATOM 679 C CA . LEU A 1 90 ? -1.925 7.325 1.879 1.00 84.38 90 LEU A CA 1
ATOM 680 C C . LEU A 1 90 ? -0.774 7.607 2.859 1.00 84.38 90 LEU A C 1
ATOM 682 O O . LEU A 1 90 ? -1.022 7.846 4.042 1.00 84.38 90 LEU A O 1
ATOM 686 N N . ALA A 1 91 ? 0.470 7.623 2.372 1.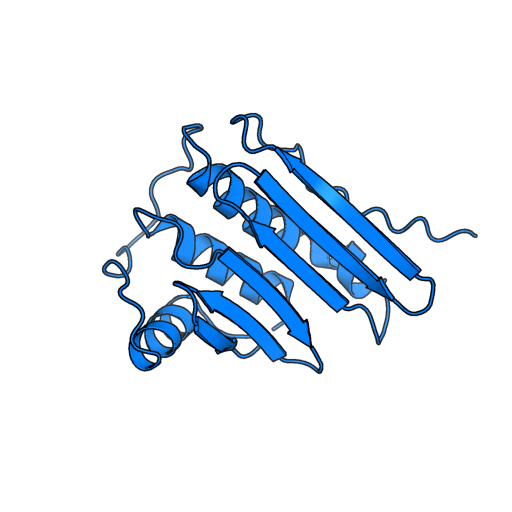00 85.69 91 ALA A N 1
ATOM 687 C CA . ALA A 1 91 ? 1.642 7.999 3.155 1.00 85.69 91 ALA A CA 1
ATOM 688 C C . ALA A 1 91 ? 1.636 9.472 3.596 1.00 85.69 91 ALA A C 1
ATOM 690 O O . ALA A 1 91 ? 2.203 9.797 4.639 1.00 85.69 91 ALA A O 1
ATOM 691 N N . SER A 1 92 ? 0.989 10.338 2.810 1.00 78.00 92 SER A N 1
ATOM 692 C CA . SER A 1 92 ? 0.908 11.793 3.010 1.00 78.00 92 SER A CA 1
ATOM 693 C C . SER A 1 92 ? -0.357 12.249 3.746 1.00 78.00 92 SER A C 1
ATOM 695 O O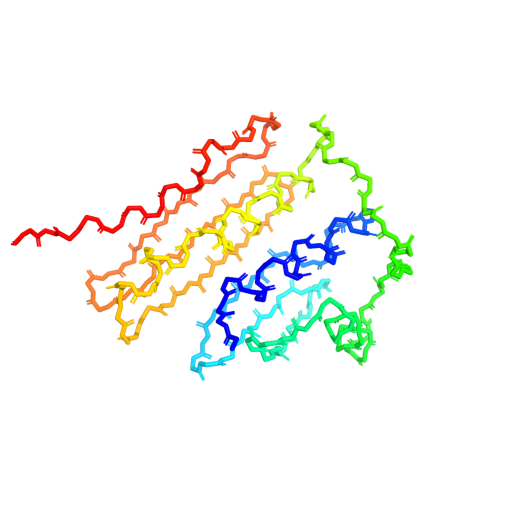 . SER A 1 92 ? -0.461 13.421 4.099 1.00 78.00 92 SER A O 1
ATOM 697 N N . GLY A 1 93 ? -1.283 11.331 4.052 1.00 68.50 93 GLY A N 1
ATOM 698 C CA . GLY A 1 93 ? -2.466 11.577 4.886 1.00 68.50 93 GLY A CA 1
ATOM 699 C C . GLY A 1 93 ? -2.345 11.310 6.403 1.00 68.50 93 GLY A C 1
ATOM 700 O O . GLY A 1 93 ? -3.386 11.067 7.021 1.00 68.50 93 GLY A O 1
ATOM 701 N N . PRO A 1 94 ? -1.160 11.283 7.063 1.00 56.03 94 PRO A N 1
ATOM 702 C CA . PRO A 1 94 ? -1.074 10.853 8.448 1.00 56.03 94 PRO A CA 1
ATOM 703 C C . PRO A 1 94 ? -1.746 11.813 9.431 1.00 56.03 94 PRO A C 1
ATOM 705 O O . PRO A 1 94 ? -2.093 11.355 10.510 1.00 56.03 94 PRO A O 1
ATOM 708 N N . ASP A 1 95 ? -2.020 13.075 9.089 1.00 52.62 95 ASP A N 1
ATOM 709 C CA . ASP A 1 95 ? -2.800 13.960 9.971 1.00 52.62 95 ASP A CA 1
ATOM 710 C C . ASP A 1 95 ? -4.263 13.472 10.121 1.00 52.62 95 ASP A C 1
ATOM 712 O O . ASP A 1 95 ? -4.816 13.458 11.229 1.00 52.62 95 ASP A O 1
ATOM 716 N N . ASP A 1 96 ? -4.856 12.931 9.052 1.00 51.25 96 ASP A N 1
ATOM 717 C CA . ASP A 1 96 ? -6.195 12.320 9.066 1.00 51.25 96 ASP A CA 1
ATOM 718 C C . ASP A 1 96 ? -6.180 10.901 9.683 1.00 51.25 96 ASP A C 1
ATOM 720 O O . ASP A 1 96 ? -7.126 10.474 10.357 1.00 51.25 96 ASP A O 1
ATOM 724 N N . LEU A 1 97 ? -5.074 10.160 9.525 1.00 55.34 97 LEU A N 1
ATOM 725 C CA . LEU A 1 97 ? -4.887 8.823 10.120 1.00 55.34 97 LEU A CA 1
ATOM 726 C C . LEU A 1 97 ? -4.447 8.856 11.599 1.00 55.34 97 LEU A C 1
ATOM 728 O O . LEU A 1 97 ? -4.660 7.888 12.328 1.00 55.34 97 LEU A O 1
ATOM 732 N N . ALA A 1 98 ? -3.828 9.943 12.064 1.00 50.69 98 ALA A N 1
ATOM 733 C CA . ALA A 1 98 ? -3.427 10.135 13.459 1.00 50.69 98 ALA A CA 1
ATOM 734 C C . ALA A 1 98 ? -4.576 10.696 14.308 1.00 50.69 98 ALA A C 1
ATOM 736 O O . ALA A 1 98 ? -4.707 10.348 15.484 1.00 50.69 98 ALA A O 1
ATOM 737 N N . SER A 1 99 ? -5.446 11.524 13.716 1.00 45.81 99 SER A N 1
ATOM 738 C CA . SER A 1 99 ? -6.635 12.081 14.380 1.00 45.81 99 SER A CA 1
ATOM 739 C C . SER A 1 99 ? -7.739 11.047 14.640 1.00 45.81 99 SER A C 1
ATOM 741 O O . SER A 1 99 ? -8.617 11.259 15.478 1.00 45.81 99 SER A O 1
ATOM 743 N N . THR A 1 100 ? -7.674 9.886 13.990 1.00 49.94 100 THR A N 1
ATOM 744 C CA . THR A 1 100 ? -8.673 8.812 14.084 1.00 49.94 100 THR A CA 1
ATOM 745 C C . THR A 1 100 ? -8.561 7.938 15.339 1.00 49.94 100 THR A C 1
ATOM 747 O O . THR A 1 100 ? -9.428 7.092 15.576 1.00 49.94 100 THR A O 1
ATOM 750 N N . GLY A 1 101 ? -7.564 8.196 16.192 1.00 48.09 101 GLY A N 1
ATOM 751 C CA . GLY A 1 101 ? -7.441 7.615 17.528 1.00 48.09 101 GLY A CA 1
ATOM 752 C C . GLY A 1 101 ? -6.966 6.157 17.561 1.00 48.09 101 GLY A C 1
ATOM 753 O O . GLY A 1 101 ? -6.710 5.508 16.548 1.00 48.09 101 GLY A O 1
ATOM 754 N N . THR A 1 102 ? -6.830 5.621 18.774 1.00 53.19 102 THR A N 1
ATOM 755 C CA . THR A 1 102 ? -6.485 4.215 19.005 1.00 53.19 102 THR A CA 1
ATOM 756 C C . THR A 1 102 ? -7.615 3.304 18.509 1.00 53.19 102 THR A C 1
ATOM 758 O O . THR A 1 102 ? -8.749 3.392 18.971 1.00 53.19 102 THR A O 1
ATOM 761 N N . GLY A 1 103 ? -7.311 2.413 17.559 1.00 63.03 103 GLY A N 1
ATOM 762 C CA . GLY A 1 103 ? -8.265 1.422 17.038 1.00 63.03 103 GLY A CA 1
ATOM 763 C C . GLY A 1 103 ? -8.704 1.612 15.584 1.00 63.03 103 GLY A C 1
ATOM 764 O O . GLY A 1 103 ? -9.589 0.880 15.138 1.00 63.03 103 GLY A O 1
ATOM 765 N N . LEU A 1 104 ? -8.100 2.544 14.836 1.00 72.81 104 LEU A N 1
ATOM 766 C CA . LEU A 1 104 ? -8.240 2.563 13.381 1.00 72.81 104 LEU A CA 1
ATOM 767 C C . LEU A 1 104 ? -7.478 1.385 12.749 1.00 72.81 104 LEU A C 1
ATOM 769 O O . LEU A 1 104 ? -6.270 1.243 12.924 1.00 72.81 104 LEU A O 1
ATOM 773 N N . LEU A 1 105 ? -8.185 0.575 11.964 1.00 78.00 105 LEU A N 1
ATOM 774 C CA . LEU A 1 105 ? -7.614 -0.378 11.019 1.00 78.00 105 LEU A CA 1
ATOM 775 C C . LEU A 1 105 ? -7.700 0.233 9.617 1.00 78.00 105 LEU A C 1
ATOM 777 O O . LEU A 1 105 ? -8.797 0.454 9.097 1.00 78.00 105 LEU A O 1
ATOM 781 N N . LEU A 1 106 ? -6.535 0.481 9.017 1.00 85.56 106 LEU A N 1
ATOM 782 C CA . LEU A 1 106 ? -6.380 0.813 7.602 1.00 85.56 106 LEU A CA 1
ATOM 783 C C . LEU A 1 106 ? -5.972 -0.446 6.836 1.00 85.56 106 LEU A C 1
ATOM 785 O O . LEU A 1 106 ? -5.094 -1.199 7.267 1.00 85.56 106 LEU A O 1
ATOM 789 N N . SER A 1 107 ? -6.598 -0.661 5.688 1.00 90.38 107 SER A N 1
ATOM 790 C CA . SER A 1 107 ? -6.159 -1.655 4.714 1.00 90.38 107 SER A CA 1
ATOM 791 C C . SER A 1 107 ? -6.414 -1.158 3.305 1.00 90.38 107 SER A C 1
ATOM 793 O O . SER A 1 107 ? -7.365 -0.413 3.083 1.00 90.38 107 SER A O 1
ATOM 795 N N . ALA A 1 108 ? -5.593 -1.593 2.363 1.00 92.88 108 ALA A N 1
ATOM 796 C CA . ALA A 1 108 ? -5.836 -1.393 0.946 1.00 92.88 108 ALA A CA 1
ATOM 797 C C . ALA A 1 108 ? -5.537 -2.689 0.201 1.00 92.88 108 ALA A C 1
ATOM 799 O O . ALA A 1 108 ? -4.667 -3.448 0.625 1.00 92.88 108 ALA A O 1
ATOM 800 N N . SER A 1 109 ? -6.248 -2.944 -0.890 1.00 95.38 109 SER A N 1
ATOM 801 C CA . SER A 1 109 ? -5.993 -4.081 -1.775 1.00 95.38 109 SER A CA 1
ATOM 802 C C . SER A 1 109 ? -6.273 -3.714 -3.221 1.00 95.38 109 SER A C 1
ATOM 804 O O . SER A 1 109 ? -7.214 -2.962 -3.466 1.00 95.38 109 SER A O 1
ATOM 806 N N . THR A 1 110 ? -5.536 -4.297 -4.159 1.00 93.94 110 THR A N 1
ATOM 807 C CA . THR A 1 110 ? -5.733 -4.134 -5.598 1.00 93.94 110 THR A CA 1
ATOM 808 C C . THR A 1 110 ? -5.959 -5.469 -6.305 1.00 93.94 110 THR A C 1
ATOM 810 O O . THR A 1 110 ? -5.414 -6.500 -5.912 1.00 93.94 110 THR A O 1
ATOM 813 N N . ASP A 1 111 ? -6.768 -5.438 -7.366 1.00 93.19 111 ASP A N 1
ATOM 814 C CA . ASP A 1 111 ? -6.941 -6.534 -8.326 1.00 93.19 111 ASP A CA 1
ATOM 815 C C . ASP A 1 111 ? -6.135 -6.338 -9.627 1.00 93.19 111 ASP A C 1
ATOM 817 O O . ASP A 1 111 ? -6.280 -7.112 -10.573 1.00 93.19 111 ASP A O 1
ATOM 821 N N . GLY A 1 112 ? -5.288 -5.305 -9.683 1.00 90.38 112 GLY A N 1
ATOM 822 C CA . GLY A 1 112 ? -4.509 -4.912 -10.859 1.00 90.38 112 GLY A CA 1
ATOM 823 C C . GLY A 1 112 ? -5.230 -3.960 -11.821 1.00 90.38 112 GLY A C 1
ATOM 824 O O . GLY A 1 112 ? -4.615 -3.499 -12.777 1.00 90.38 112 GLY A O 1
ATOM 825 N N . SER A 1 113 ? -6.503 -3.642 -11.579 1.00 91.06 113 SER A N 1
ATOM 826 C CA . SER A 1 113 ? -7.298 -2.671 -12.355 1.00 91.06 113 SER A CA 1
ATOM 827 C C . SER A 1 113 ? -7.956 -1.594 -11.491 1.00 91.06 113 SER A C 1
ATOM 829 O O . SER A 1 113 ? -8.388 -0.550 -11.979 1.00 91.06 113 SER A O 1
ATOM 831 N N . SER A 1 114 ? -8.048 -1.856 -10.194 1.00 91.69 114 SER A N 1
ATOM 832 C CA . SER A 1 114 ? -8.596 -0.956 -9.198 1.00 91.69 114 SER A CA 1
ATOM 833 C C . SER A 1 114 ? -7.967 -1.235 -7.839 1.00 91.69 114 SER A C 1
ATOM 835 O O . SER A 1 114 ? -7.307 -2.261 -7.638 1.00 91.69 114 SER A O 1
ATOM 837 N N . ALA A 1 115 ? -8.201 -0.341 -6.887 1.00 92.50 115 ALA A N 1
ATOM 838 C CA . ALA A 1 115 ? -7.921 -0.568 -5.483 1.00 92.50 115 ALA A CA 1
ATOM 839 C C . ALA A 1 115 ? -9.140 -0.271 -4.610 1.00 92.50 115 ALA A C 1
ATOM 841 O O . ALA A 1 115 ? -9.987 0.562 -4.926 1.00 92.50 115 ALA A O 1
ATOM 842 N N . LEU A 1 116 ? -9.203 -0.940 -3.466 1.00 92.25 116 LEU A N 1
ATOM 843 C CA . LEU A 1 116 ? -10.168 -0.680 -2.412 1.00 92.25 116 LEU A CA 1
ATOM 844 C C . LEU A 1 116 ? -9.416 -0.323 -1.138 1.00 92.25 116 LEU A C 1
ATOM 846 O O . LEU A 1 116 ? -8.767 -1.183 -0.545 1.00 92.25 116 LEU A O 1
ATOM 850 N N . VAL A 1 117 ? -9.554 0.920 -0.685 1.00 91.06 117 VAL A N 1
ATOM 851 C CA . VAL A 1 117 ? -9.091 1.340 0.639 1.00 91.06 117 VAL A CA 1
ATOM 852 C C . VAL A 1 117 ? -10.235 1.160 1.627 1.00 91.06 117 VAL A C 1
ATOM 854 O O . VAL A 1 117 ? -11.359 1.616 1.415 1.00 91.06 117 VAL A O 1
ATOM 857 N N . THR A 1 118 ? -9.961 0.459 2.718 1.00 89.31 118 THR A N 1
ATOM 858 C CA . THR A 1 118 ? -10.911 0.214 3.796 1.00 89.31 118 THR A CA 1
ATOM 859 C C . THR A 1 118 ? -10.391 0.803 5.091 1.00 89.31 118 THR A C 1
ATOM 861 O O . THR A 1 118 ? -9.287 0.500 5.546 1.00 89.31 118 THR A O 1
ATOM 864 N N . LEU A 1 119 ? -11.257 1.597 5.701 1.00 85.19 119 LEU A N 1
ATOM 865 C CA . LEU A 1 119 ? -11.059 2.262 6.971 1.00 85.19 119 LEU A CA 1
ATOM 866 C C . LEU A 1 119 ? -12.054 1.692 7.978 1.00 85.19 119 LEU A C 1
ATOM 868 O O . LEU A 1 119 ? -13.259 1.704 7.732 1.00 85.19 119 LEU A O 1
ATOM 872 N N . ARG A 1 120 ? -11.581 1.189 9.116 1.00 83.44 120 ARG A N 1
ATOM 873 C CA . ARG A 1 120 ? -12.446 0.633 10.166 1.00 83.44 120 ARG A CA 1
ATOM 874 C C . ARG A 1 120 ? -12.078 1.189 11.528 1.00 83.44 120 ARG A C 1
ATOM 876 O O . ARG A 1 120 ? -10.936 1.074 11.943 1.00 83.44 120 ARG A O 1
ATOM 883 N N . ASN A 1 121 ? -13.064 1.695 12.256 1.00 80.25 121 ASN A N 1
ATOM 884 C CA . ASN A 1 121 ? -12.922 2.116 13.648 1.00 80.25 121 ASN A CA 1
ATOM 885 C C . ASN A 1 121 ? -14.161 1.693 14.461 1.00 80.25 121 ASN A C 1
ATOM 887 O O . ASN A 1 121 ? -15.039 0.987 13.961 1.00 80.25 121 ASN A O 1
ATOM 891 N N . ALA A 1 122 ? -14.259 2.140 15.716 1.00 79.44 122 ALA A N 1
ATOM 892 C CA . ALA A 1 122 ? -15.402 1.836 16.583 1.00 79.44 122 ALA A CA 1
ATOM 893 C C . ALA A 1 122 ? -16.757 2.354 16.050 1.00 79.44 122 ALA A C 1
ATOM 895 O O . ALA A 1 122 ? -17.801 1.857 16.463 1.00 79.44 122 ALA A O 1
ATOM 896 N N . ARG A 1 123 ? -16.753 3.344 15.146 1.00 76.12 123 ARG A N 1
ATOM 897 C CA . ARG A 1 123 ? -17.962 3.936 14.551 1.00 76.12 123 ARG A CA 1
ATOM 898 C C . ARG A 1 123 ? -18.432 3.198 13.293 1.00 76.12 123 ARG A C 1
ATOM 900 O O . ARG A 1 123 ? -19.560 3.418 12.866 1.00 76.12 123 ARG A O 1
ATOM 907 N N . GLY A 1 124 ? -17.606 2.331 12.702 1.00 81.94 124 GLY A N 1
ATOM 908 C CA . GLY A 1 124 ? -17.993 1.518 11.550 1.00 81.94 124 GLY A CA 1
ATOM 909 C C . GLY A 1 124 ? -16.867 1.265 10.553 1.00 81.94 124 GLY A C 1
ATOM 910 O O . GLY A 1 124 ? -15.682 1.393 10.864 1.00 81.94 124 GLY A O 1
ATOM 911 N N . VAL A 1 125 ? -17.266 0.875 9.341 1.00 86.88 125 VAL A N 1
ATOM 912 C CA . VAL A 1 125 ? -16.376 0.578 8.213 1.00 86.88 125 VAL A CA 1
ATOM 913 C C . VAL A 1 125 ? -16.725 1.498 7.047 1.00 86.88 125 VAL A C 1
ATOM 915 O O . VAL A 1 125 ? -17.898 1.622 6.698 1.00 86.88 125 VAL A O 1
ATOM 918 N N . ARG A 1 126 ? -15.715 2.125 6.444 1.00 85.31 126 ARG A N 1
ATOM 919 C CA . ARG A 1 126 ? -15.820 2.896 5.201 1.00 85.31 126 ARG A CA 1
ATOM 920 C C . ARG A 1 126 ? -14.971 2.251 4.116 1.00 85.31 126 ARG A C 1
ATOM 922 O O . ARG A 1 126 ? -13.889 1.730 4.387 1.00 85.31 126 ARG A O 1
ATOM 929 N N . HIS A 1 127 ? -15.491 2.299 2.899 1.00 88.75 127 HIS A N 1
ATOM 930 C CA . HIS A 1 127 ? -14.895 1.718 1.707 1.00 88.75 127 HIS A CA 1
ATOM 931 C C . HIS A 1 127 ? -14.717 2.818 0.669 1.00 88.75 127 HIS A C 1
ATOM 933 O O . HIS A 1 127 ? -15.678 3.504 0.327 1.00 88.75 127 HIS A O 1
ATOM 939 N N . HIS A 1 128 ? -13.494 2.962 0.178 1.00 87.12 128 HIS A N 1
ATOM 940 C CA . HIS A 1 128 ? -13.104 3.957 -0.807 1.00 87.12 128 HIS A CA 1
ATOM 941 C C . HIS A 1 128 ? -12.538 3.209 -2.021 1.00 87.12 128 HIS A C 1
ATOM 943 O O . HIS A 1 128 ? -11.406 2.721 -1.960 1.00 87.12 128 HIS A O 1
ATOM 949 N N . PRO A 1 129 ? -13.345 3.002 -3.075 1.00 88.38 129 PRO A N 1
ATOM 950 C CA . PRO A 1 129 ? -12.874 2.397 -4.311 1.00 88.38 129 PRO A CA 1
ATOM 951 C C . PRO A 1 129 ? -12.121 3.424 -5.169 1.00 88.38 129 PRO A C 1
ATOM 953 O O . PRO A 1 129 ? -12.528 4.582 -5.257 1.00 88.38 129 PRO A O 1
ATOM 956 N N . TYR A 1 130 ? -11.066 2.970 -5.838 1.00 85.94 130 TYR A N 1
ATOM 957 C CA . TYR A 1 130 ? -10.223 3.748 -6.743 1.00 85.94 130 TYR A CA 1
ATOM 958 C C . TYR A 1 130 ? -10.067 2.978 -8.047 1.00 85.94 130 TYR A C 1
ATOM 960 O O . TYR A 1 130 ? -9.605 1.838 -8.040 1.00 85.94 130 TYR A O 1
ATOM 968 N N . ALA A 1 131 ? -10.471 3.578 -9.162 1.00 87.94 131 ALA A N 1
ATOM 969 C CA . ALA A 1 131 ? -10.201 3.019 -10.479 1.00 87.94 131 ALA A CA 1
ATOM 970 C C . ALA A 1 131 ? -8.773 3.378 -10.900 1.00 87.94 131 ALA A C 1
ATOM 972 O O . ALA A 1 131 ? -8.331 4.499 -10.661 1.00 87.94 131 ALA A O 1
ATOM 973 N N . PHE A 1 132 ? -8.071 2.440 -11.530 1.00 87.81 132 PHE A N 1
ATOM 974 C CA . PHE A 1 132 ? -6.771 2.703 -12.136 1.00 87.81 132 PHE A CA 1
ATOM 975 C C . PHE A 1 132 ? -6.955 3.076 -13.608 1.00 87.81 132 PHE A C 1
ATOM 977 O O . PHE A 1 132 ? -6.780 2.258 -14.514 1.00 87.81 132 PHE A O 1
ATOM 984 N N . ASP A 1 133 ? -7.435 4.297 -13.835 1.00 82.69 133 ASP A N 1
ATOM 985 C CA . ASP A 1 133 ? -7.727 4.848 -15.160 1.00 82.69 133 ASP A CA 1
ATOM 986 C C . ASP A 1 133 ? -6.661 5.851 -15.641 1.00 82.69 133 ASP A C 1
ATOM 988 O O . ASP A 1 133 ? -6.860 6.536 -16.648 1.00 82.69 133 ASP A O 1
ATOM 992 N N . GLY A 1 134 ? -5.522 5.931 -14.940 1.00 73.94 134 GLY A N 1
ATOM 993 C CA . GLY A 1 134 ? -4.450 6.887 -15.208 1.00 73.94 134 GLY A CA 1
ATOM 994 C C . GLY A 1 134 ? -4.792 8.335 -14.846 1.00 73.94 134 GLY A C 1
ATOM 995 O O . GLY A 1 134 ? -3.957 9.223 -15.040 1.00 73.94 134 GLY A O 1
ATOM 996 N N . SER A 1 135 ? -5.997 8.605 -14.329 1.00 66.31 135 SER A N 1
ATOM 997 C CA . SER A 1 135 ? -6.311 9.875 -13.692 1.00 66.31 135 SER A CA 1
ATOM 998 C C . SER A 1 135 ? -5.936 9.768 -12.218 1.00 66.31 135 SER A C 1
ATOM 1000 O O . SER A 1 135 ? -6.678 9.248 -11.389 1.00 66.31 135 SER A O 1
ATOM 1002 N N . TYR A 1 136 ? -4.721 10.216 -11.895 1.00 62.66 136 TYR A N 1
ATOM 1003 C CA . TYR A 1 136 ? -4.250 10.249 -10.515 1.00 62.66 136 TYR A CA 1
ATOM 1004 C C . TYR A 1 136 ? -5.292 10.959 -9.640 1.00 62.66 136 TYR A C 1
ATOM 1006 O O . TY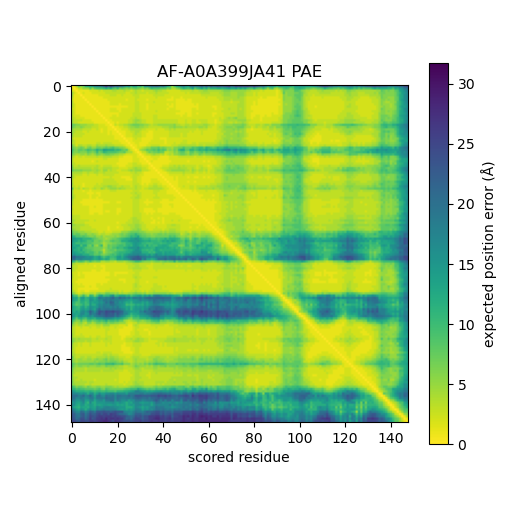R A 1 136 ? -5.648 12.106 -9.950 1.00 62.66 136 TYR A O 1
ATOM 1014 N N . PRO A 1 137 ? -5.820 10.323 -8.578 1.00 52.16 137 PRO A N 1
ATOM 1015 C CA . PRO A 1 137 ? -6.696 11.027 -7.661 1.00 52.16 137 PRO A CA 1
ATOM 1016 C C . PRO A 1 137 ? -5.929 12.232 -7.111 1.00 52.16 137 PRO A C 1
ATOM 1018 O O . PRO A 1 137 ? -4.776 12.125 -6.707 1.00 52.16 137 PRO A O 1
ATOM 1021 N N . ALA A 1 138 ? -6.547 13.412 -7.140 1.00 52.47 138 ALA A N 1
ATOM 1022 C CA . ALA A 1 138 ? -5.969 14.600 -6.529 1.00 52.47 138 ALA A CA 1
ATOM 1023 C C . ALA A 1 138 ? -6.029 14.434 -5.005 1.00 52.47 138 ALA A C 1
ATOM 1025 O O . ALA A 1 138 ? -6.994 14.880 -4.394 1.00 52.47 138 ALA A O 1
ATOM 1026 N N . ALA A 1 139 ? -5.022 13.771 -4.431 1.00 56.06 139 ALA A N 1
ATOM 1027 C CA . ALA A 1 139 ? -4.949 13.336 -3.041 1.00 56.06 139 ALA A CA 1
ATOM 1028 C C . ALA A 1 139 ? -6.111 12.415 -2.615 1.00 56.06 139 ALA A C 1
ATOM 1030 O O . ALA A 1 139 ? -7.300 12.700 -2.779 1.00 56.06 139 ALA A O 1
ATOM 1031 N N . VAL A 1 140 ? -5.779 11.295 -1.981 1.00 56.34 140 VAL A N 1
ATOM 1032 C CA . VAL A 1 140 ? -6.766 10.473 -1.272 1.00 56.34 140 VAL A CA 1
ATOM 1033 C C . VAL A 1 140 ? -7.356 11.292 -0.120 1.00 56.34 140 VAL A C 1
ATOM 1035 O O . VAL A 1 140 ? -6.786 11.366 0.965 1.00 56.34 140 VAL A O 1
ATOM 1038 N N . ALA A 1 141 ? -8.528 11.889 -0.335 1.00 55.75 141 ALA A N 1
ATOM 1039 C CA . ALA A 1 141 ? -9.303 12.504 0.735 1.00 55.75 141 ALA A CA 1
ATOM 1040 C C . ALA A 1 141 ? -9.870 11.402 1.647 1.00 55.75 141 ALA A C 1
ATOM 1042 O O . ALA A 1 141 ? -10.951 10.856 1.402 1.00 55.75 141 ALA A O 1
ATOM 1043 N N . LEU A 1 142 ? -9.128 11.048 2.697 1.00 57.31 142 LEU A N 1
ATOM 1044 C CA . LEU A 1 142 ? -9.593 10.159 3.760 1.00 57.31 142 LEU A CA 1
ATOM 1045 C C . LEU A 1 142 ? -10.467 10.948 4.744 1.00 57.31 142 LEU A C 1
ATOM 1047 O O . LEU A 1 142 ? -10.125 11.116 5.910 1.00 57.31 142 LEU A O 1
ATOM 1051 N N . ASP A 1 143 ? -11.614 11.443 4.278 1.00 52.44 143 ASP A N 1
ATOM 1052 C CA . ASP A 1 143 ? -12.533 12.185 5.140 1.00 52.44 143 ASP A CA 1
ATOM 1053 C C . ASP A 1 143 ? -13.254 11.230 6.109 1.00 52.44 143 ASP A C 1
ATOM 1055 O O . ASP A 1 143 ? -14.237 10.543 5.781 1.00 52.44 143 ASP A O 1
ATOM 1059 N N . PHE A 1 144 ? -12.767 11.196 7.348 1.00 48.72 144 PHE A N 1
ATOM 1060 C CA . PHE A 1 144 ? -13.608 10.878 8.486 1.00 48.72 144 PHE A CA 1
ATOM 1061 C C . PHE A 1 144 ? -14.255 12.168 8.938 1.00 48.72 144 PHE A C 1
ATOM 1063 O O . PHE A 1 144 ? -13.702 12.846 9.798 1.00 48.72 144 PHE A O 1
ATOM 1070 N N . ALA A 1 145 ? -15.443 12.468 8.417 1.00 36.34 145 ALA A N 1
ATOM 1071 C CA . ALA A 1 145 ? -16.246 13.531 8.992 1.00 36.34 145 ALA A CA 1
ATOM 1072 C C . ALA A 1 145 ? -16.342 13.277 10.505 1.00 36.34 145 ALA A C 1
ATOM 1074 O O . ALA A 1 145 ? -16.998 12.330 10.964 1.00 36.34 145 ALA A O 1
ATOM 1075 N N . THR A 1 146 ? -15.613 14.076 11.282 1.00 36.94 146 THR A N 1
ATOM 1076 C CA . THR A 1 146 ? -15.823 14.209 12.709 1.00 36.94 146 THR A CA 1
ATOM 1077 C C . THR A 1 146 ? -17.153 14.924 12.807 1.00 36.94 146 THR A C 1
ATOM 1079 O O . THR A 1 146 ? -17.199 16.146 12.702 1.00 36.94 146 THR A O 1
ATOM 1082 N N . ASP A 1 147 ? -18.245 14.164 12.892 1.00 30.38 147 ASP A N 1
ATOM 1083 C CA . ASP A 1 147 ? -19.524 14.760 13.270 1.00 30.38 147 ASP A CA 1
ATOM 1084 C C . ASP A 1 147 ? -19.283 15.556 14.574 1.00 30.38 147 ASP A C 1
ATOM 1086 O O . ASP A 1 147 ? -18.633 15.001 15.477 1.00 30.38 147 ASP A O 1
ATOM 1090 N N . PRO A 1 148 ? -19.685 16.841 14.627 1.00 40.84 148 PRO A N 1
ATOM 1091 C CA . PRO A 1 148 ? -19.401 17.744 15.742 1.00 40.84 148 PRO A CA 1
ATOM 1092 C C . PRO A 1 148 ? -20.031 17.304 17.069 1.00 40.84 148 PRO A C 1
ATOM 1094 O O . PRO A 1 148 ? -21.085 16.625 17.056 1.00 40.84 148 PRO A O 1
#

Secondary structure (DSSP, 8-state):
--HHHHHHHHHHHHHTSSS-SEEEEEEETTEEEEEETTEEEEEETT--HHHHHHHHHHTT---PPPP-SSPPP--S--HHHHHHHHHHHHHH-HHHHHTT-TTPEEEEEE-SSEEEEEEEETTEEEEEEEE-SS---SS---------

Sequence (148 aa):
MDLGTLLFELSELERGQERFVCTAFSVREGAVVLSAAGREVTVPLGATRGELHRLLTEAGIALDPPHEGELPPIEAGGPHLDWVELLRDLASGPDDLASTGTGLLLSASTDGSSALVTLRNARGVR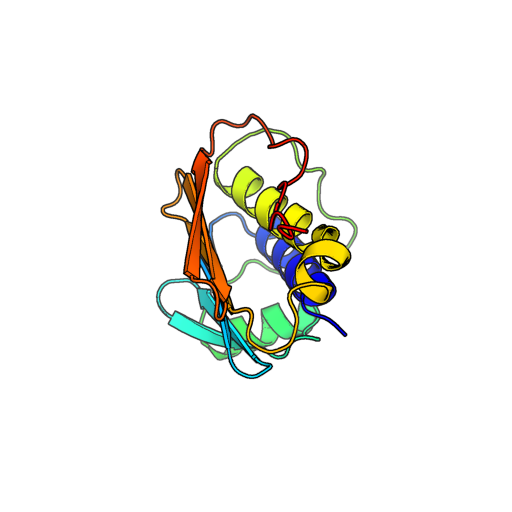HHPYAFDGSYPAAVALDFATDP